Protein AF-A0A1H7VCP4-F1 (afdb_monomer)

Secondary structure (DSSP, 8-state):
-------GGG-TTSSS---------SS--HHHHHHHHHBGGGHHHH-TTEEEEEESS-SS-B--TT-EEEEEETTEEEEEEEEEEEEETTTTEEEEEEE-

Structure (mmCIF, N/CA/C/O backbone):
data_AF-A0A1H7VCP4-F1
#
_entry.id   AF-A0A1H7VCP4-F1
#
loop_
_atom_site.group_PDB
_atom_site.id
_atom_site.type_symbol
_atom_site.label_atom_id
_atom_site.label_alt_id
_atom_site.label_comp_id
_atom_site.label_asym_id
_atom_site.label_entity_id
_atom_site.label_seq_id
_atom_site.pdbx_PDB_ins_code
_atom_site.Cartn_x
_atom_site.Cartn_y
_atom_site.Cartn_z
_atom_site.occupancy
_atom_site.B_iso_or_equiv
_atom_site.auth_seq_id
_atom_site.auth_comp_id
_atom_site.auth_asym_id
_atom_site.auth_atom_id
_atom_site.pdbx_PDB_model_num
ATOM 1 N N . MET A 1 1 ? -16.878 -16.884 0.014 1.00 73.81 1 MET A N 1
ATOM 2 C CA . MET A 1 1 ? -15.583 -16.335 0.458 1.00 73.81 1 MET A CA 1
ATOM 3 C C . MET A 1 1 ? -15.196 -15.284 -0.565 1.00 73.81 1 MET A C 1
ATOM 5 O O . MET A 1 1 ? -15.392 -15.548 -1.746 1.00 73.81 1 MET A O 1
ATOM 9 N N . LEU A 1 2 ? -14.791 -14.091 -0.131 1.00 87.38 2 LEU A N 1
ATOM 10 C CA . LEU A 1 2 ? -14.297 -13.063 -1.051 1.00 87.38 2 LEU A CA 1
ATOM 11 C C . LEU A 1 2 ? -12.941 -13.508 -1.614 1.00 87.38 2 LEU A C 1
ATOM 13 O O . LEU A 1 2 ? -12.219 -14.250 -0.950 1.00 87.38 2 LEU A O 1
ATOM 17 N N . SER A 1 3 ? -12.619 -13.087 -2.832 1.00 93.56 3 SER A N 1
ATOM 18 C CA . SER A 1 3 ? -11.369 -13.431 -3.514 1.00 93.56 3 SER A CA 1
ATOM 19 C C . SER A 1 3 ? -10.693 -12.185 -4.071 1.00 93.56 3 SER A C 1
ATOM 21 O O . SER A 1 3 ? -11.362 -11.193 -4.360 1.00 93.56 3 SER A O 1
ATOM 23 N N . ILE A 1 4 ? -9.373 -12.261 -4.244 1.00 96.00 4 ILE A N 1
ATOM 24 C CA . ILE A 1 4 ? -8.591 -11.242 -4.951 1.00 96.00 4 ILE A CA 1
ATOM 25 C C . ILE A 1 4 ? -8.969 -11.253 -6.437 1.00 96.00 4 ILE A C 1
ATOM 27 O O . ILE A 1 4 ? -9.130 -12.321 -7.035 1.00 96.00 4 ILE A O 1
ATOM 31 N N . ASN A 1 5 ? -9.080 -10.062 -7.026 1.00 95.75 5 ASN A N 1
ATOM 32 C CA . ASN A 1 5 ? -9.281 -9.873 -8.457 1.00 95.75 5 ASN A CA 1
ATOM 33 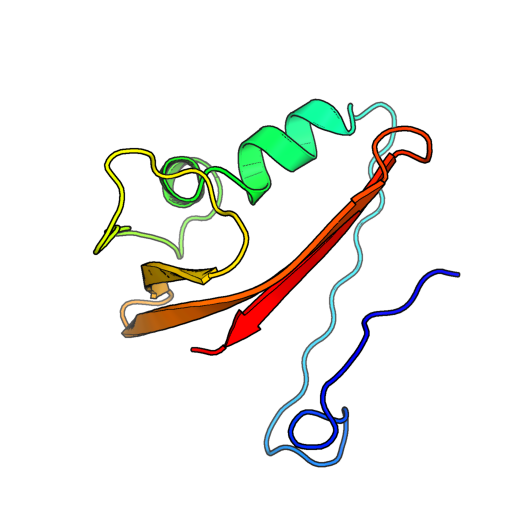C C . ASN A 1 5 ? -7.919 -9.764 -9.150 1.00 95.75 5 ASN A C 1
ATOM 35 O O . ASN A 1 5 ? -7.327 -8.692 -9.215 1.00 95.75 5 ASN A O 1
ATOM 39 N N . PHE A 1 6 ? -7.398 -10.876 -9.664 1.00 96.50 6 PHE A N 1
ATOM 40 C CA . PHE A 1 6 ? -6.115 -10.858 -10.366 1.00 96.50 6 PHE A CA 1
ATOM 41 C C . PHE A 1 6 ? -6.282 -10.352 -11.808 1.00 96.50 6 PHE A C 1
ATOM 43 O O . PHE A 1 6 ? -7.099 -10.907 -12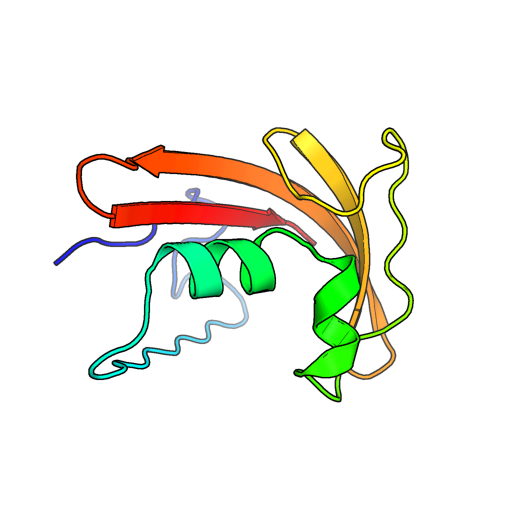.549 1.00 96.50 6 PHE A O 1
ATOM 50 N N . PRO A 1 7 ? -5.485 -9.363 -12.258 1.00 95.62 7 PRO A N 1
ATOM 51 C CA . PRO A 1 7 ? -5.327 -9.090 -13.682 1.00 95.62 7 PRO A CA 1
ATOM 52 C C . PRO A 1 7 ? -4.808 -10.334 -14.411 1.00 95.62 7 PRO A C 1
ATOM 54 O O . PRO A 1 7 ? -4.005 -11.082 -13.856 1.00 95.62 7 PRO A O 1
ATOM 57 N N . GLU A 1 8 ? -5.190 -10.528 -15.676 1.00 96.19 8 GLU A N 1
ATOM 58 C CA . GLU A 1 8 ? -4.853 -11.739 -16.449 1.00 96.19 8 GLU A CA 1
ATOM 59 C C . GLU A 1 8 ? -3.344 -12.064 -16.430 1.00 96.19 8 GLU A C 1
ATOM 61 O O . GLU A 1 8 ? -2.960 -13.209 -16.186 1.00 96.19 8 GLU A O 1
ATOM 66 N N . LYS A 1 9 ? -2.484 -11.041 -16.570 1.00 95.69 9 LYS A N 1
ATOM 67 C CA . LYS A 1 9 ? -1.011 -11.162 -16.519 1.00 95.69 9 LYS A CA 1
ATOM 68 C C . LYS A 1 9 ? -0.451 -11.661 -15.177 1.00 95.69 9 LYS A C 1
ATOM 70 O O . LYS A 1 9 ? 0.690 -12.105 -15.134 1.00 95.69 9 LYS A O 1
ATOM 75 N N . PHE A 1 10 ? -1.225 -11.566 -14.098 1.00 95.88 10 PHE A N 1
ATOM 76 C CA . PHE A 1 10 ? -0.842 -11.943 -12.734 1.00 95.88 10 PHE A CA 1
ATOM 77 C C . PHE A 1 10 ? -1.681 -13.106 -12.193 1.00 95.88 10 PHE A C 1
ATOM 79 O O . PHE A 1 10 ? -1.765 -13.309 -10.983 1.00 95.88 10 PHE A O 1
ATOM 86 N N . THR A 1 11 ? -2.308 -13.876 -13.085 1.00 96.12 11 THR A N 1
ATOM 87 C CA . THR A 1 11 ? -3.058 -15.077 -12.711 1.00 96.12 11 THR A CA 1
ATOM 88 C C . THR A 1 11 ? -2.160 -16.044 -11.920 1.00 96.12 11 THR A C 1
ATOM 90 O O . THR A 1 11 ? -1.117 -16.462 -12.439 1.00 96.12 11 THR A O 1
ATOM 93 N N . PRO A 1 12 ? -2.548 -16.451 -10.693 1.00 97.12 12 PRO A N 1
ATOM 94 C CA . PRO A 1 12 ? -1.787 -17.413 -9.903 1.00 97.12 12 PRO A CA 1
ATOM 95 C C . PRO A 1 12 ? -1.512 -18.713 -10.667 1.00 97.12 12 PRO A C 1
ATOM 97 O O . PRO A 1 12 ? -2.422 -19.327 -11.222 1.00 97.12 12 PRO A O 1
ATOM 100 N N . GLY A 1 13 ? -0.246 -19.136 -10.685 1.00 97.38 13 GLY A N 1
ATOM 101 C CA . GLY A 1 13 ? 0.215 -20.319 -11.420 1.00 97.38 13 GLY A CA 1
ATOM 102 C C . GLY A 1 13 ? 0.666 -20.056 -12.862 1.00 97.38 13 GLY A C 1
ATOM 103 O O . GLY A 1 13 ? 1.191 -20.975 -13.486 1.00 97.38 13 GLY A O 1
ATOM 104 N N . LEU A 1 14 ? 0.506 -18.830 -13.379 1.00 97.25 14 LEU A N 1
ATOM 105 C CA . LEU A 1 14 ? 1.035 -18.403 -14.686 1.00 97.25 14 LEU A CA 1
ATOM 106 C C . LEU A 1 14 ? 2.233 -17.438 -14.575 1.00 97.25 14 LEU A C 1
ATOM 108 O O . LEU A 1 14 ? 2.749 -16.982 -15.592 1.00 97.25 14 LEU A O 1
ATOM 112 N N . THR A 1 15 ? 2.674 -17.132 -13.353 1.00 97.50 15 THR A N 1
ATOM 113 C CA . THR A 1 15 ? 3.837 -16.289 -13.032 1.00 97.50 15 THR A CA 1
ATOM 114 C C . THR A 1 15 ? 4.980 -17.124 -12.450 1.00 97.50 15 THR A C 1
ATOM 116 O O . THR A 1 15 ? 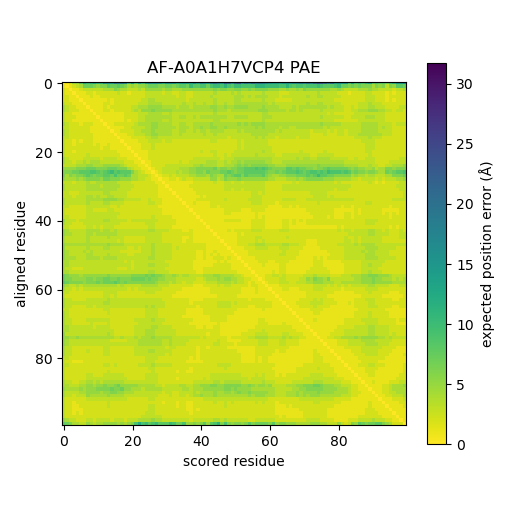4.779 -18.264 -12.034 1.00 97.50 15 THR A O 1
ATOM 119 N N . ASP A 1 16 ? 6.182 -16.547 -12.370 1.00 98.19 16 ASP A N 1
ATOM 120 C CA . ASP A 1 16 ? 7.372 -17.242 -11.850 1.00 98.19 16 ASP A CA 1
ATOM 121 C C . ASP A 1 16 ? 7.263 -17.625 -10.365 1.00 98.19 16 ASP A C 1
ATOM 123 O O . ASP A 1 16 ? 7.899 -18.575 -9.909 1.00 98.19 16 ASP A O 1
ATOM 127 N N . ASN A 1 17 ? 6.467 -16.879 -9.593 1.00 98.06 17 ASN A N 1
ATOM 128 C CA . ASN A 1 17 ? 6.221 -17.150 -8.183 1.00 98.06 17 ASN A CA 1
ATOM 129 C C . ASN A 1 17 ? 4.807 -16.714 -7.773 1.00 98.06 17 ASN A C 1
ATOM 131 O O . ASN A 1 17 ? 4.260 -15.750 -8.317 1.00 98.06 17 ASN A O 1
ATOM 135 N N . PHE A 1 18 ? 4.240 -17.406 -6.785 1.00 97.75 18 PHE A N 1
ATOM 136 C CA . PHE A 1 18 ? 2.974 -17.062 -6.141 1.00 97.75 18 PHE A CA 1
ATOM 137 C C . PHE A 1 18 ? 3.060 -17.365 -4.643 1.00 97.75 18 PHE A C 1
ATOM 139 O O . PHE A 1 18 ? 3.454 -18.461 -4.244 1.00 97.75 18 PHE A O 1
ATOM 146 N N . VAL A 1 19 ? 2.666 -16.397 -3.816 1.00 97.94 19 VAL A N 1
ATOM 147 C CA . VAL A 1 19 ? 2.617 -16.515 -2.355 1.00 97.94 19 VAL A CA 1
ATOM 148 C C . VAL A 1 19 ? 1.244 -16.071 -1.857 1.00 97.94 19 VAL A C 1
ATOM 150 O O . VAL A 1 19 ? 0.659 -15.131 -2.390 1.00 97.94 19 VAL A O 1
ATOM 153 N N . SER A 1 20 ? 0.714 -16.769 -0.852 1.00 97.31 20 SER A N 1
ATOM 154 C CA . SER A 1 20 ? -0.584 -16.474 -0.247 1.00 97.31 20 SER A CA 1
ATOM 155 C C . SER A 1 20 ? -0.507 -16.635 1.268 1.00 97.31 20 SER A C 1
ATOM 157 O O . SER A 1 20 ? 0.062 -17.606 1.771 1.00 97.31 20 SER A O 1
ATOM 159 N N . ASN A 1 21 ? -1.088 -15.677 1.986 1.00 97.19 21 ASN A N 1
ATOM 160 C CA . ASN A 1 21 ? -1.177 -15.652 3.439 1.00 97.19 21 ASN A CA 1
ATOM 161 C C . ASN A 1 21 ? -2.604 -15.250 3.838 1.00 97.19 21 ASN A C 1
ATOM 163 O O . ASN A 1 21 ? -3.191 -14.366 3.221 1.00 97.19 21 ASN A O 1
ATOM 167 N N . GLU A 1 22 ? -3.138 -15.868 4.890 1.00 96.31 22 GLU A N 1
ATOM 168 C CA . GLU A 1 22 ? -4.423 -15.516 5.498 1.00 96.31 22 GLU A CA 1
ATOM 169 C C . GLU A 1 22 ? -4.260 -15.538 7.019 1.00 96.31 22 GLU A C 1
ATOM 171 O O . GLU A 1 22 ? -3.647 -16.454 7.574 1.00 96.31 22 GLU A O 1
ATOM 176 N N . VAL A 1 23 ? -4.791 -14.520 7.696 1.00 94.69 23 VAL A N 1
ATOM 177 C CA . VAL A 1 23 ? -4.796 -14.438 9.158 1.00 94.69 23 VAL A CA 1
ATOM 178 C C . VAL A 1 23 ? -6.175 -13.991 9.615 1.00 94.69 23 VAL A C 1
ATOM 180 O O . VAL A 1 23 ? -6.750 -13.058 9.060 1.00 94.69 23 VAL A O 1
ATOM 183 N N . VAL A 1 24 ? -6.691 -14.648 10.652 1.00 93.25 24 VAL A N 1
ATOM 184 C CA . VAL A 1 24 ? -7.971 -14.307 11.274 1.00 93.25 24 VAL A CA 1
ATOM 185 C C . VAL A 1 24 ? -7.702 -13.811 12.686 1.00 93.25 24 VAL A C 1
ATOM 187 O O . VAL A 1 24 ? -7.162 -14.540 13.519 1.00 93.25 24 VAL A O 1
ATOM 190 N N . PHE A 1 25 ? -8.097 -12.572 12.958 1.00 91.81 25 PHE A N 1
ATOM 191 C CA . PHE A 1 25 ? -8.004 -11.972 14.283 1.00 91.81 25 PHE A CA 1
ATOM 192 C C . PHE A 1 25 ? -9.366 -11.987 14.967 1.00 91.81 25 PHE A C 1
ATOM 194 O O . PHE A 1 25 ? -10.3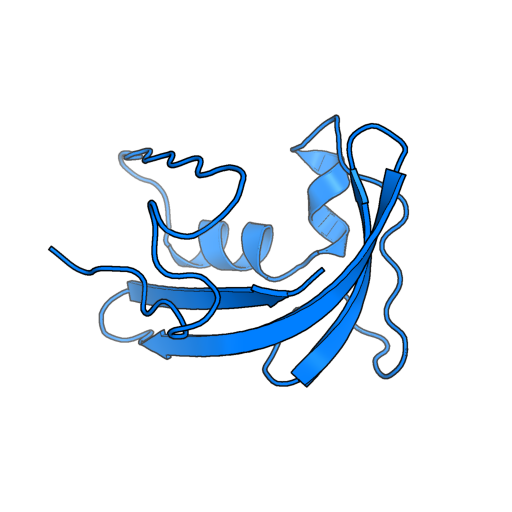97 -11.741 14.344 1.00 91.81 25 PHE A O 1
ATOM 201 N N . LYS A 1 26 ? -9.363 -12.260 16.271 1.00 93.69 26 LYS A N 1
ATOM 202 C CA . LYS A 1 26 ? -10.542 -12.100 17.118 1.00 93.69 26 LYS A CA 1
ATOM 203 C C . LYS A 1 26 ? -10.495 -10.723 17.779 1.00 93.69 26 LYS A C 1
ATOM 205 O O . LYS A 1 26 ? -9.425 -10.301 18.207 1.00 93.69 26 LYS A O 1
ATOM 210 N N . ASP A 1 27 ? -11.650 -10.072 17.896 1.00 91.19 27 ASP A N 1
ATOM 211 C CA . ASP A 1 27 ? -11.829 -8.823 18.651 1.00 91.19 27 ASP A CA 1
ATOM 212 C C . ASP A 1 27 ? -10.921 -7.668 18.169 1.00 91.19 27 ASP A C 1
ATOM 214 O O . ASP A 1 27 ? -10.520 -6.807 18.955 1.00 91.19 27 ASP A O 1
ATOM 218 N N . LEU A 1 28 ? -10.591 -7.645 16.872 1.00 89.94 28 LEU A N 1
ATOM 219 C CA . LEU A 1 28 ? -9.829 -6.572 16.240 1.00 89.94 28 LEU A CA 1
ATOM 220 C C . LEU A 1 28 ? -10.740 -5.716 15.362 1.00 89.94 28 LEU A C 1
ATOM 222 O O . LEU A 1 28 ? -11.559 -6.229 14.606 1.00 89.94 28 LEU A O 1
ATOM 226 N N . ASP A 1 29 ? -10.578 -4.406 15.492 1.00 92.44 29 ASP A N 1
ATO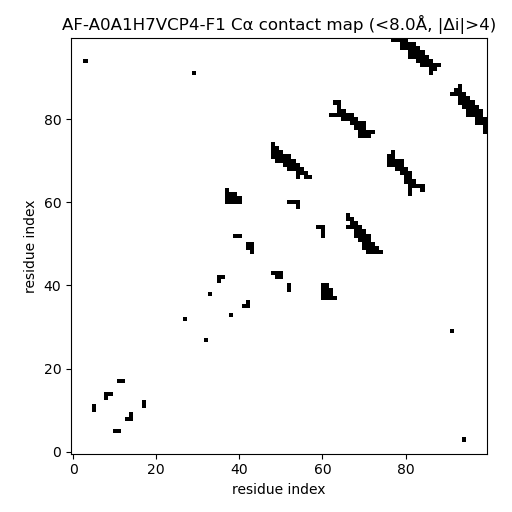M 227 C CA . ASP A 1 29 ? -11.355 -3.409 14.769 1.00 92.44 29 ASP A CA 1
ATOM 228 C C . ASP A 1 29 ? -10.863 -3.280 13.320 1.00 92.44 29 ASP A C 1
ATOM 230 O O . ASP A 1 29 ? -9.660 -3.125 13.080 1.00 92.44 29 ASP A O 1
ATOM 234 N N . PHE A 1 30 ? -11.794 -3.333 12.367 1.00 94.06 30 PHE A N 1
ATOM 235 C CA . PHE A 1 30 ? -11.505 -3.204 10.942 1.00 94.06 30 PHE A CA 1
ATOM 236 C C . PHE A 1 30 ? -10.851 -1.856 10.627 1.00 94.06 30 PHE A C 1
ATOM 238 O O . PHE A 1 30 ? -9.867 -1.817 9.889 1.00 94.06 30 PHE A O 1
ATOM 245 N N . ASP A 1 31 ? -11.293 -0.775 11.274 1.00 94.12 31 ASP A N 1
ATOM 246 C CA . ASP A 1 31 ? -10.742 0.563 11.044 1.00 94.12 31 ASP A CA 1
ATOM 247 C C . ASP A 1 31 ? -9.274 0.662 11.478 1.00 94.12 31 ASP A C 1
ATOM 249 O O . ASP A 1 31 ? -8.478 1.355 10.847 1.00 94.12 31 ASP A O 1
ATOM 253 N N . LYS A 1 32 ? -8.869 -0.090 12.510 1.00 93.31 32 LYS A N 1
ATOM 254 C CA . LYS A 1 32 ? -7.459 -0.167 12.927 1.00 93.31 32 LYS A CA 1
ATOM 255 C C . LYS A 1 32 ? -6.602 -0.934 11.928 1.00 93.31 32 LYS A C 1
ATOM 257 O O . LYS A 1 32 ? -5.438 -0.588 11.739 1.00 93.31 32 LYS A O 1
ATOM 262 N N . ILE A 1 33 ? -7.159 -1.972 11.301 1.00 94.31 33 ILE A N 1
ATOM 263 C CA . ILE A 1 33 ? -6.478 -2.684 10.215 1.00 94.31 33 ILE A CA 1
ATOM 264 C C . ILE A 1 33 ? -6.320 -1.769 9.005 1.00 94.31 33 ILE A C 1
ATOM 266 O O . ILE A 1 33 ? -5.224 -1.696 8.454 1.00 94.31 33 ILE A O 1
ATOM 270 N N . LEU A 1 34 ? -7.370 -1.037 8.626 1.00 95.94 34 LEU A N 1
ATOM 271 C CA . LEU A 1 34 ? -7.301 -0.059 7.542 1.00 95.94 34 LEU A CA 1
ATOM 272 C C . LEU A 1 34 ? -6.254 1.018 7.813 1.00 95.94 34 LEU A C 1
ATOM 274 O O . LEU A 1 34 ? -5.447 1.308 6.937 1.00 95.94 34 LEU A O 1
ATOM 278 N N . ASP A 1 35 ? -6.236 1.572 9.023 1.00 95.06 35 ASP A N 1
ATOM 279 C CA . ASP A 1 35 ? -5.295 2.616 9.424 1.00 95.06 35 ASP A CA 1
ATOM 280 C C . ASP A 1 35 ? -3.831 2.159 9.324 1.00 95.06 35 ASP A C 1
ATOM 282 O O . ASP A 1 35 ? -2.982 2.915 8.855 1.00 95.06 35 ASP A O 1
ATOM 286 N N . GLY A 1 36 ? -3.534 0.918 9.722 1.00 96.19 36 GLY A N 1
ATOM 287 C CA . GLY A 1 36 ? -2.198 0.337 9.578 1.00 96.19 36 GLY A CA 1
ATOM 288 C C . GLY A 1 36 ? -1.849 -0.028 8.133 1.00 96.19 36 GLY A C 1
ATOM 289 O O . GLY A 1 36 ? -0.725 0.204 7.699 1.00 96.19 36 GLY A O 1
ATOM 290 N N . LEU A 1 37 ? -2.804 -0.579 7.380 1.00 97.06 37 LEU A N 1
ATOM 291 C CA . LEU A 1 37 ? -2.575 -1.066 6.019 1.00 97.06 37 LEU A CA 1
ATOM 292 C C . LEU A 1 37 ? -2.463 0.074 4.999 1.00 97.06 37 LEU A C 1
ATOM 294 O O . LEU A 1 37 ? -1.570 0.045 4.154 1.00 97.06 37 LEU A O 1
ATOM 298 N N . LEU A 1 38 ? -3.358 1.061 5.066 1.00 98.12 38 LEU A N 1
ATOM 299 C CA . LEU A 1 38 ? -3.425 2.161 4.104 1.00 98.12 38 LEU A CA 1
ATOM 300 C C . LEU A 1 38 ? -2.369 3.230 4.360 1.00 98.12 38 LEU A C 1
ATOM 302 O O . LEU A 1 38 ? -1.900 3.838 3.404 1.00 98.12 38 LEU A O 1
ATOM 306 N N . ASP A 1 39 ? -1.989 3.487 5.610 1.00 98.31 39 ASP A N 1
ATOM 307 C CA . ASP A 1 39 ? -0.927 4.443 5.911 1.00 98.31 39 ASP A CA 1
ATOM 308 C C . ASP A 1 39 ? 0.441 3.765 5.799 1.00 98.31 39 ASP A C 1
ATOM 310 O O . ASP A 1 39 ? 0.972 3.210 6.764 1.00 98.31 39 ASP A O 1
ATOM 314 N N . ALA A 1 40 ? 1.035 3.845 4.607 1.00 98.06 40 ALA A N 1
ATOM 315 C CA . ALA A 1 40 ? 2.330 3.235 4.331 1.00 98.06 40 ALA A CA 1
ATOM 316 C C . ALA A 1 40 ? 3.434 3.740 5.275 1.00 98.06 40 ALA A C 1
ATOM 318 O O . ALA A 1 40 ? 4.360 3.000 5.598 1.00 98.06 40 ALA A O 1
ATOM 319 N N . GLY A 1 41 ? 3.305 4.963 5.799 1.00 97.88 41 GLY A N 1
ATOM 320 C CA . GLY A 1 41 ? 4.243 5.533 6.766 1.00 97.88 41 GLY A CA 1
ATOM 321 C C . GLY A 1 41 ? 4.297 4.765 8.090 1.00 97.88 41 GLY A C 1
ATOM 322 O O . GLY A 1 41 ? 5.265 4.902 8.833 1.00 97.88 41 GLY A O 1
ATOM 323 N N . LYS A 1 42 ? 3.298 3.926 8.388 1.00 98.25 42 LYS A N 1
ATOM 324 C CA . LYS A 1 42 ? 3.266 3.094 9.598 1.00 98.25 42 LYS A CA 1
ATOM 325 C C . LYS A 1 42 ? 3.929 1.739 9.421 1.00 98.25 42 LYS A C 1
ATOM 327 O O . LYS A 1 42 ? 4.203 1.093 10.428 1.00 98.25 42 LYS A O 1
ATOM 332 N N . TRP A 1 43 ? 4.200 1.289 8.199 1.00 98.31 43 TRP A N 1
ATOM 333 C CA . TRP A 1 43 ? 4.657 -0.082 7.955 1.00 98.31 43 TRP A CA 1
ATOM 334 C C . TRP A 1 43 ? 5.957 -0.412 8.693 1.00 98.31 43 TRP A C 1
ATOM 336 O O . TRP A 1 43 ? 6.058 -1.477 9.294 1.00 98.31 43 TRP A O 1
ATOM 346 N N . GLU A 1 44 ? 6.909 0.523 8.752 1.00 97.31 44 GLU A N 1
ATOM 347 C CA . GLU A 1 44 ? 8.173 0.334 9.485 1.00 97.31 44 GLU A CA 1
ATOM 348 C C . GLU A 1 44 ? 7.987 0.154 11.004 1.00 97.31 44 GLU A C 1
ATOM 350 O O . GLU A 1 44 ? 8.860 -0.381 11.682 1.00 97.31 44 GLU A O 1
ATOM 355 N N . THR A 1 45 ? 6.838 0.562 11.555 1.00 97.38 45 THR A N 1
ATOM 356 C CA . THR A 1 45 ? 6.557 0.463 12.998 1.00 97.38 45 THR A CA 1
ATOM 357 C C . THR A 1 45 ? 6.153 -0.940 13.442 1.00 97.38 45 THR A C 1
ATOM 359 O O . THR A 1 45 ? 6.254 -1.252 14.629 1.00 97.38 45 THR A O 1
ATOM 362 N N . TYR A 1 46 ? 5.692 -1.786 12.514 1.00 95.88 46 TYR A N 1
ATOM 363 C CA . TYR A 1 46 ? 5.178 -3.124 12.828 1.00 95.88 46 TYR A CA 1
ATOM 364 C C . TYR A 1 46 ? 5.680 -4.231 11.891 1.00 95.88 46 TYR A C 1
ATOM 366 O O . TYR A 1 46 ? 5.507 -5.410 12.199 1.00 95.88 46 TYR A O 1
ATOM 374 N N . TYR A 1 47 ? 6.298 -3.885 10.761 1.00 97.50 47 TYR A N 1
ATOM 375 C CA . TYR A 1 47 ? 6.892 -4.826 9.822 1.00 97.50 47 TYR A CA 1
ATOM 376 C C . TYR A 1 47 ? 8.376 -4.501 9.634 1.00 97.50 47 TYR A C 1
ATOM 378 O O . TYR A 1 47 ? 8.755 -3.629 8.857 1.00 97.50 47 TYR A O 1
ATOM 386 N N . GLU A 1 48 ? 9.221 -5.249 10.348 1.00 97.62 48 GLU A N 1
ATOM 387 C CA . GLU A 1 48 ? 10.672 -5.013 10.456 1.00 97.62 48 GLU A CA 1
ATOM 388 C C . GLU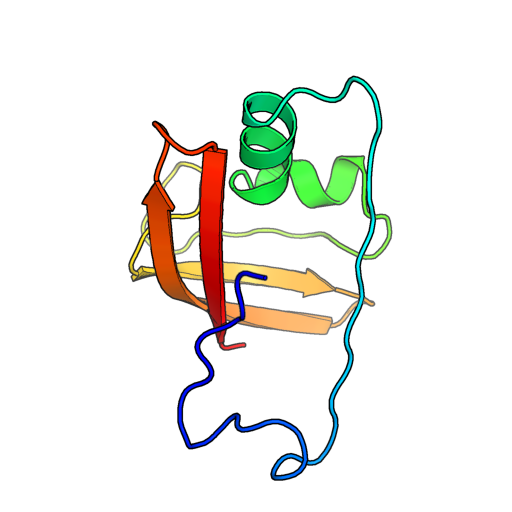 A 1 48 ? 11.410 -5.003 9.109 1.00 97.62 48 GLU A C 1
ATOM 390 O O . GLU A 1 48 ? 12.472 -4.398 8.983 1.00 97.62 48 GLU A O 1
ATOM 395 N N . ASN A 1 49 ? 10.853 -5.660 8.088 1.00 97.88 49 ASN A N 1
ATOM 396 C CA . ASN A 1 49 ? 11.436 -5.708 6.752 1.00 97.88 49 ASN A CA 1
ATOM 397 C C . ASN A 1 49 ? 10.906 -4.598 5.834 1.00 97.88 49 ASN A C 1
ATOM 399 O O . ASN A 1 49 ? 11.018 -4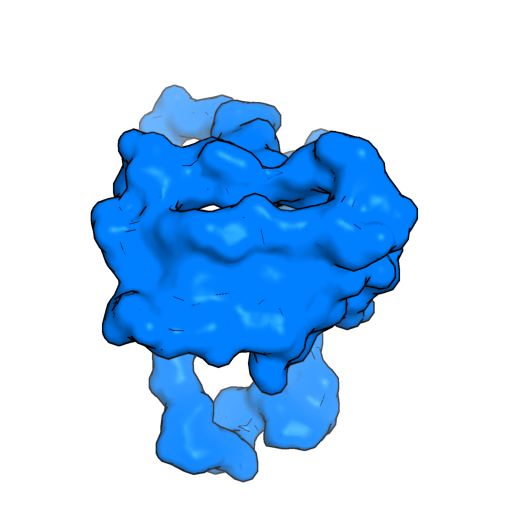.768 4.624 1.00 97.88 49 ASN A O 1
ATOM 403 N N . SER A 1 50 ? 10.310 -3.517 6.344 1.00 98.25 50 SER A N 1
ATOM 404 C CA . SER A 1 50 ? 9.863 -2.359 5.554 1.00 98.25 50 SER A CA 1
ATOM 405 C C . SER A 1 50 ? 10.514 -1.067 6.031 1.00 98.25 50 SER A C 1
ATOM 407 O O . SER A 1 50 ? 10.628 -0.842 7.232 1.00 98.25 50 SER A O 1
ATOM 409 N N . SER A 1 51 ? 10.904 -0.198 5.098 1.00 98.12 51 SER A N 1
ATOM 410 C CA . SER A 1 51 ? 11.474 1.119 5.411 1.00 98.12 51 SER A CA 1
ATOM 411 C C . SER A 1 51 ? 11.379 2.104 4.238 1.00 98.12 51 SER A C 1
ATOM 413 O O . SER A 1 51 ? 10.946 1.747 3.141 1.00 98.12 51 SER A O 1
ATOM 415 N N . ASP A 1 52 ? 11.820 3.348 4.459 1.00 97.62 52 ASP A N 1
ATOM 416 C CA . ASP A 1 52 ? 12.082 4.366 3.427 1.00 97.62 52 ASP A CA 1
ATOM 417 C C . ASP A 1 52 ? 10.896 4.659 2.484 1.00 97.62 52 ASP A C 1
ATOM 419 O O . ASP A 1 52 ? 11.072 4.850 1.275 1.00 97.62 52 ASP A O 1
ATOM 423 N N . VAL A 1 53 ? 9.679 4.711 3.033 1.00 98.12 53 VAL A N 1
ATOM 424 C CA . VAL A 1 53 ? 8.472 5.065 2.274 1.00 98.12 53 VAL A CA 1
ATOM 425 C C . VAL A 1 53 ? 8.582 6.490 1.737 1.00 98.12 53 VAL A C 1
ATOM 427 O O . VAL A 1 53 ? 8.895 7.434 2.464 1.00 98.12 53 VAL A O 1
ATOM 430 N N . HIS A 1 54 ? 8.292 6.659 0.451 1.00 98.25 54 HIS A N 1
ATOM 431 C CA . HIS A 1 54 ? 8.268 7.958 -0.204 1.00 98.25 54 HIS A CA 1
ATOM 432 C C . HIS A 1 54 ? 7.104 8.055 -1.189 1.00 98.25 54 HIS A C 1
ATOM 434 O O . HIS A 1 54 ? 6.870 7.161 -2.002 1.00 98.25 54 HIS A O 1
ATOM 440 N N . MET A 1 55 ? 6.399 9.180 -1.122 1.00 98.50 55 MET A N 1
ATOM 441 C CA . MET A 1 55 ? 5.254 9.502 -1.962 1.00 98.50 55 MET A CA 1
ATOM 442 C C . MET A 1 55 ? 5.667 10.515 -3.028 1.00 98.50 55 MET A C 1
ATOM 444 O O . MET A 1 55 ? 6.251 11.545 -2.699 1.00 98.50 55 MET A O 1
ATOM 448 N N . TYR A 1 56 ? 5.358 10.245 -4.300 1.00 98.25 56 TYR A N 1
ATOM 449 C CA . TYR A 1 56 ? 5.798 11.118 -5.398 1.00 98.25 56 TYR A CA 1
ATOM 450 C C . TYR A 1 56 ? 4.892 12.335 -5.592 1.00 98.25 56 TYR A C 1
ATOM 452 O O . TYR A 1 56 ? 5.370 13.441 -5.820 1.00 98.25 56 TYR A O 1
ATOM 460 N N . ASN A 1 57 ? 3.576 12.119 -5.525 1.00 96.56 57 ASN A N 1
ATOM 461 C CA . ASN A 1 57 ? 2.569 13.097 -5.952 1.00 96.56 57 ASN A CA 1
ATOM 462 C C . ASN A 1 57 ? 1.569 13.442 -4.833 1.00 96.56 57 ASN A C 1
ATOM 464 O O . ASN A 1 57 ? 0.455 13.886 -5.113 1.00 96.56 57 ASN A O 1
ATOM 468 N N . GLN A 1 58 ? 1.924 13.178 -3.573 1.00 97.31 58 GLN A N 1
ATOM 469 C CA . GLN A 1 58 ? 1.078 13.458 -2.412 1.00 97.31 58 GLN A CA 1
ATOM 470 C C . GLN A 1 58 ? 1.914 13.657 -1.142 1.00 97.31 58 GLN A C 1
ATOM 472 O O . GLN A 1 58 ? 2.949 13.019 -0.984 1.00 97.31 58 GLN A O 1
ATOM 477 N N . ASP A 1 59 ? 1.426 14.501 -0.228 1.00 95.88 59 ASP A N 1
ATOM 478 C CA . ASP A 1 59 ? 2.098 14.779 1.053 1.00 95.88 59 ASP A CA 1
ATOM 479 C C . ASP A 1 59 ? 1.769 13.738 2.135 1.00 95.88 59 ASP A C 1
ATOM 481 O O . ASP A 1 59 ? 2.561 13.481 3.037 1.00 95.88 59 ASP A O 1
ATOM 485 N N . SER A 1 60 ? 0.575 13.143 2.061 1.00 97.56 60 SER A N 1
ATOM 486 C CA . SER A 1 60 ? 0.140 12.087 2.976 1.00 97.56 60 SER A CA 1
ATOM 487 C C . SER A 1 60 ? 0.716 10.738 2.557 1.00 97.56 60 SER A C 1
ATOM 489 O O . SER A 1 60 ? 0.811 10.451 1.368 1.00 97.56 60 SER A O 1
ATOM 491 N N . THR A 1 61 ? 1.009 9.873 3.522 1.00 97.94 61 THR A N 1
ATOM 492 C CA . THR A 1 61 ? 1.416 8.477 3.310 1.00 97.94 61 THR A CA 1
ATOM 493 C C . THR A 1 61 ? 0.243 7.501 3.172 1.00 97.94 61 THR A C 1
ATOM 495 O O . THR A 1 61 ? 0.458 6.297 3.055 1.00 97.94 61 THR A O 1
ATOM 498 N N . VAL A 1 62 ? -0.996 8.000 3.142 1.00 98.31 62 VAL A N 1
ATOM 499 C CA . VAL A 1 62 ? -2.194 7.171 2.968 1.00 98.31 62 VAL A CA 1
ATOM 500 C C . VAL A 1 62 ? -2.383 6.799 1.497 1.00 98.31 62 VAL A C 1
ATOM 502 O O . VAL A 1 62 ? -2.515 7.668 0.629 1.00 98.31 62 VAL A O 1
ATOM 505 N N . LEU A 1 63 ? -2.413 5.499 1.221 1.00 98.50 63 LEU A N 1
ATOM 506 C CA . LEU A 1 63 ? -2.667 4.927 -0.093 1.00 98.50 63 LEU A CA 1
ATOM 507 C C . LEU A 1 63 ? -4.121 5.153 -0.520 1.00 98.50 63 LEU A C 1
ATOM 509 O O . LEU A 1 63 ? -5.059 4.995 0.261 1.00 98.50 63 LEU A O 1
ATOM 513 N N . LYS A 1 64 ? -4.296 5.495 -1.792 1.00 97.31 64 LYS A N 1
ATOM 514 C CA . LYS A 1 64 ? -5.580 5.632 -2.485 1.00 97.31 64 LYS A CA 1
ATOM 515 C C . LYS A 1 64 ? -5.402 5.207 -3.941 1.00 97.31 64 LYS A C 1
ATOM 517 O O . LYS A 1 64 ? -4.295 4.871 -4.364 1.00 97.31 64 LYS A O 1
ATOM 522 N N . ASN A 1 65 ? -6.485 5.245 -4.714 1.00 97.56 65 ASN A N 1
ATOM 523 C CA . ASN A 1 65 ? -6.417 4.970 -6.146 1.00 97.56 65 ASN A CA 1
ATOM 524 C C . ASN A 1 65 ? -5.328 5.820 -6.824 1.00 97.56 65 ASN A C 1
ATOM 526 O O . ASN A 1 65 ? -5.209 7.016 -6.539 1.00 97.56 65 ASN A O 1
ATOM 530 N N . ASP A 1 66 ? -4.540 5.193 -7.697 1.00 97.62 66 ASP A N 1
ATOM 531 C CA . ASP A 1 66 ? -3.432 5.803 -8.442 1.00 97.62 66 ASP A CA 1
ATOM 532 C C . ASP A 1 66 ? -2.289 6.391 -7.593 1.00 97.62 66 ASP A C 1
ATOM 534 O O . ASP A 1 66 ? -1.426 7.097 -8.127 1.00 97.62 66 ASP A O 1
ATOM 538 N N . THR A 1 67 ? -2.222 6.116 -6.282 1.00 98.62 67 THR A N 1
ATOM 539 C CA . THR A 1 67 ? -1.069 6.534 -5.473 1.00 98.62 67 THR A CA 1
ATOM 540 C C . THR A 1 67 ? 0.206 5.922 -6.048 1.00 98.62 67 THR A C 1
ATOM 542 O O . THR A 1 67 ? 0.380 4.704 -6.048 1.00 98.62 67 THR A O 1
ATOM 545 N N . ARG A 1 68 ? 1.112 6.789 -6.516 1.00 98.69 68 ARG A N 1
ATOM 546 C CA . ARG A 1 68 ? 2.474 6.441 -6.929 1.00 98.69 68 ARG A CA 1
ATOM 547 C C . ARG A 1 68 ? 3.418 6.656 -5.752 1.00 98.69 68 ARG A C 1
ATOM 549 O O . ARG A 1 68 ? 3.535 7.778 -5.249 1.00 98.69 68 ARG A O 1
ATOM 556 N N . PHE A 1 69 ? 4.103 5.596 -5.344 1.00 98.62 69 PHE A N 1
ATOM 557 C CA . PHE A 1 69 ? 4.970 5.589 -4.169 1.00 98.62 69 PHE A CA 1
ATOM 558 C C . PHE A 1 69 ? 6.133 4.614 -4.335 1.00 98.62 69 PHE A C 1
ATOM 560 O O . PHE A 1 69 ? 6.153 3.792 -5.247 1.00 98.62 69 PHE A O 1
ATOM 567 N N . ARG A 1 70 ? 7.118 4.710 -3.455 1.00 98.50 70 ARG A N 1
ATOM 568 C CA . ARG A 1 70 ? 8.172 3.708 -3.307 1.00 98.50 70 ARG A CA 1
ATOM 569 C C . ARG A 1 70 ? 8.324 3.355 -1.840 1.00 98.50 70 ARG A C 1
ATOM 571 O O . ARG A 1 70 ? 8.038 4.179 -0.971 1.00 98.50 70 ARG A O 1
ATOM 578 N N . PHE A 1 71 ? 8.800 2.155 -1.577 1.00 98.38 71 PHE A N 1
ATOM 579 C CA . PHE A 1 71 ? 9.194 1.705 -0.248 1.00 98.38 71 PHE A CA 1
ATOM 580 C C . PHE A 1 71 ? 10.307 0.676 -0.399 1.00 98.38 71 PHE A C 1
ATOM 582 O O . PHE A 1 71 ? 10.481 0.099 -1.473 1.00 98.38 71 PHE A O 1
ATOM 589 N N . LYS A 1 72 ? 11.071 0.436 0.660 1.00 98.44 72 LYS A N 1
ATOM 590 C CA . LYS A 1 72 ? 12.027 -0.664 0.690 1.00 98.44 72 LYS A CA 1
ATOM 591 C C . LYS A 1 72 ? 11.436 -1.848 1.410 1.00 98.44 72 LYS A C 1
ATOM 593 O O . LYS A 1 72 ? 10.831 -1.687 2.468 1.00 98.44 72 LYS A O 1
ATOM 598 N N . THR A 1 73 ? 11.686 -3.042 0.886 1.00 97.75 73 THR A N 1
ATOM 599 C CA . THR A 1 73 ? 11.483 -4.265 1.653 1.00 97.75 73 THR A CA 1
ATOM 600 C C . THR A 1 73 ? 12.609 -5.261 1.451 1.00 97.75 73 THR A C 1
ATOM 602 O O . THR A 1 73 ? 13.160 -5.377 0.359 1.00 97.75 73 THR A O 1
ATOM 605 N N . PHE A 1 74 ? 13.024 -5.923 2.534 1.00 97.12 74 PHE A N 1
ATOM 606 C CA . PHE A 1 74 ? 14.215 -6.787 2.548 1.00 97.12 74 PHE A CA 1
ATOM 607 C C . PHE A 1 74 ? 15.481 -6.103 1.985 1.00 97.12 74 PHE A C 1
ATOM 609 O O . PHE A 1 74 ? 16.358 -6.755 1.424 1.00 97.12 74 PHE A O 1
ATOM 616 N N . GLY A 1 75 ? 15.574 -4.776 2.123 1.00 96.25 75 GLY A N 1
ATOM 617 C CA . GLY A 1 75 ? 16.686 -3.970 1.613 1.00 96.25 75 GLY A CA 1
ATOM 618 C C . GLY A 1 75 ? 16.616 -3.601 0.124 1.00 96.25 75 GLY A C 1
ATOM 619 O O . GLY A 1 75 ? 17.508 -2.894 -0.341 1.00 96.25 75 GLY A O 1
ATOM 620 N N . PHE A 1 76 ? 15.581 -4.019 -0.610 1.00 97.94 76 PHE A N 1
ATOM 621 C CA . PHE A 1 76 ? 15.377 -3.675 -2.021 1.00 97.94 76 PHE A CA 1
ATOM 622 C C . PHE A 1 76 ? 14.342 -2.561 -2.173 1.00 97.94 76 PHE A C 1
ATOM 624 O O . PHE A 1 76 ? 13.300 -2.606 -1.523 1.00 97.94 76 PHE A O 1
ATOM 631 N N . ASP A 1 77 ? 14.614 -1.582 -3.039 1.00 97.81 77 ASP A N 1
ATOM 632 C CA . ASP A 1 77 ? 13.628 -0.573 -3.434 1.00 97.81 77 ASP A CA 1
ATOM 633 C C . ASP A 1 77 ? 12.539 -1.209 -4.316 1.00 97.81 77 ASP A C 1
ATOM 635 O O . ASP A 1 77 ? 12.841 -1.888 -5.299 1.00 97.81 77 ASP A O 1
ATOM 639 N N . VAL A 1 78 ? 11.277 -0.955 -3.969 1.00 98.31 78 VAL A N 1
ATOM 640 C CA . VAL A 1 78 ? 10.088 -1.342 -4.735 1.00 98.31 78 VAL A CA 1
ATOM 641 C C . VAL A 1 78 ? 9.397 -0.077 -5.227 1.00 98.31 78 VAL A C 1
ATOM 643 O O . VAL A 1 78 ? 9.015 0.788 -4.435 1.00 98.31 78 VAL A O 1
ATOM 646 N N . GLU A 1 79 ? 9.236 0.030 -6.543 1.00 98.50 79 GLU A N 1
ATOM 647 C CA . GLU A 1 79 ? 8.599 1.161 -7.214 1.00 98.50 79 GLU A CA 1
ATOM 648 C C . GLU A 1 79 ? 7.139 0.833 -7.506 1.00 98.50 79 GLU A C 1
ATOM 650 O O . GLU A 1 79 ? 6.837 0.138 -8.470 1.00 98.50 79 GLU A O 1
ATOM 655 N N . ALA A 1 80 ? 6.226 1.345 -6.684 1.00 98.44 80 ALA A N 1
ATOM 656 C CA . ALA A 1 80 ? 4.849 0.880 -6.665 1.00 98.44 80 ALA A CA 1
ATOM 657 C C . ALA A 1 80 ? 3.815 1.908 -7.137 1.00 98.44 80 ALA A C 1
ATOM 659 O O . ALA A 1 80 ? 3.982 3.126 -6.980 1.00 98.44 80 ALA A O 1
ATOM 660 N N . GLN A 1 81 ? 2.709 1.403 -7.685 1.00 98.56 81 GLN A N 1
ATOM 661 C CA . GLN A 1 81 ? 1.501 2.177 -7.965 1.00 98.56 81 GLN A CA 1
ATOM 662 C C . GLN A 1 81 ? 0.248 1.349 -7.672 1.00 98.56 81 GLN A C 1
ATOM 664 O O . GLN A 1 81 ? 0.144 0.199 -8.098 1.00 98.56 81 GLN A O 1
ATOM 669 N N . VAL A 1 82 ? -0.701 1.948 -6.947 1.00 98.56 82 VAL A N 1
ATOM 670 C CA . VAL A 1 82 ? -1.998 1.330 -6.629 1.00 98.56 82 VAL A CA 1
ATOM 671 C C . VAL A 1 82 ? -2.827 1.150 -7.907 1.00 98.56 82 VAL A C 1
ATOM 673 O O . VAL A 1 82 ? -3.075 2.126 -8.613 1.00 98.56 82 VAL A O 1
ATOM 676 N N . GLU A 1 83 ? -3.259 -0.086 -8.177 1.00 97.69 83 GLU A N 1
ATOM 677 C CA . GLU A 1 83 ? -4.120 -0.470 -9.315 1.00 97.69 83 GLU A CA 1
ATOM 678 C C . GLU A 1 83 ? -5.560 -0.808 -8.885 1.00 97.69 83 GLU A C 1
ATOM 680 O O . GLU A 1 83 ? -6.481 -0.679 -9.688 1.00 97.69 83 GLU A O 1
ATOM 685 N N . GLU A 1 84 ? -5.773 -1.231 -7.635 1.00 97.81 84 GLU A N 1
ATOM 686 C CA . GLU A 1 84 ? -7.105 -1.483 -7.071 1.00 97.81 84 GLU A CA 1
ATOM 687 C C . GLU A 1 84 ? -7.189 -0.816 -5.698 1.00 97.81 84 GLU A C 1
ATOM 689 O O . GLU A 1 84 ? -6.347 -1.059 -4.835 1.00 97.81 84 GLU A O 1
ATOM 694 N N . TYR A 1 85 ? -8.206 0.019 -5.499 1.00 97.88 85 TYR A N 1
ATOM 695 C CA . TYR A 1 85 ? -8.634 0.512 -4.193 1.00 97.88 85 TYR A CA 1
ATOM 696 C C . TYR A 1 85 ? -10.161 0.485 -4.172 1.00 97.88 85 TYR A C 1
ATOM 698 O O . TYR A 1 85 ? -10.812 1.303 -4.824 1.00 97.88 85 TYR A O 1
ATOM 706 N N . ASP A 1 86 ? -10.734 -0.458 -3.435 1.00 97.06 86 ASP A N 1
ATOM 707 C CA . ASP A 1 86 ? -12.179 -0.635 -3.327 1.00 97.06 86 ASP A CA 1
ATOM 708 C C . ASP A 1 86 ? -12.556 -0.913 -1.870 1.00 97.06 86 ASP A C 1
ATOM 710 O O . ASP A 1 86 ? -12.375 -2.023 -1.361 1.00 97.06 86 ASP A O 1
ATOM 714 N N . LEU A 1 87 ? -13.006 0.142 -1.187 1.00 96.69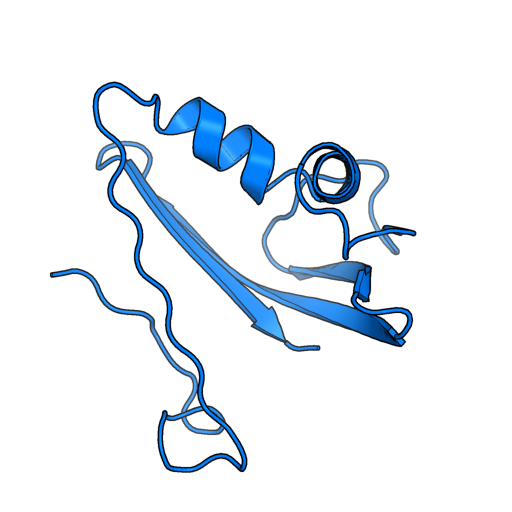 87 LEU A N 1
ATOM 715 C CA . LEU A 1 87 ? -13.425 0.110 0.209 1.00 96.69 87 LEU A CA 1
ATOM 716 C C . LEU A 1 87 ? -14.953 0.083 0.292 1.00 96.69 87 LEU A C 1
ATOM 718 O O . LEU A 1 87 ? -15.620 1.090 0.055 1.00 96.69 87 LEU A O 1
ATOM 722 N N . ASP A 1 88 ? -15.483 -1.050 0.728 1.00 95.50 88 ASP A N 1
ATOM 723 C CA . ASP A 1 88 ? -16.866 -1.227 1.144 1.00 95.50 88 ASP A CA 1
ATOM 724 C C . ASP A 1 88 ? -16.930 -1.152 2.676 1.00 95.50 88 ASP A C 1
ATOM 726 O O . ASP A 1 88 ? -16.805 -2.148 3.395 1.00 95.50 88 ASP A O 1
ATOM 730 N N . ALA A 1 89 ? -17.066 0.075 3.180 1.00 91.44 89 ALA A N 1
ATOM 731 C CA . ALA A 1 89 ? -17.096 0.353 4.613 1.00 91.44 89 ALA A CA 1
ATOM 732 C C . ALA A 1 89 ? -18.348 -0.211 5.308 1.00 91.44 89 ALA A C 1
ATOM 734 O O . ALA A 1 89 ? -18.290 -0.521 6.495 1.00 91.44 89 ALA A O 1
ATOM 735 N N . GLU A 1 90 ? -19.465 -0.372 4.588 1.00 92.25 90 GLU A N 1
ATOM 736 C CA . GLU A 1 90 ? -20.697 -0.937 5.155 1.00 92.25 90 GLU A CA 1
ATOM 737 C C . GLU A 1 90 ? -20.517 -2.416 5.501 1.00 92.25 90 GLU A C 1
ATOM 739 O O . GLU A 1 90 ? -20.989 -2.874 6.544 1.00 92.25 90 GLU A O 1
ATOM 744 N N . ASN A 1 91 ? -19.796 -3.151 4.650 1.00 92.75 91 ASN A N 1
ATOM 745 C CA . ASN A 1 91 ? -19.533 -4.575 4.845 1.00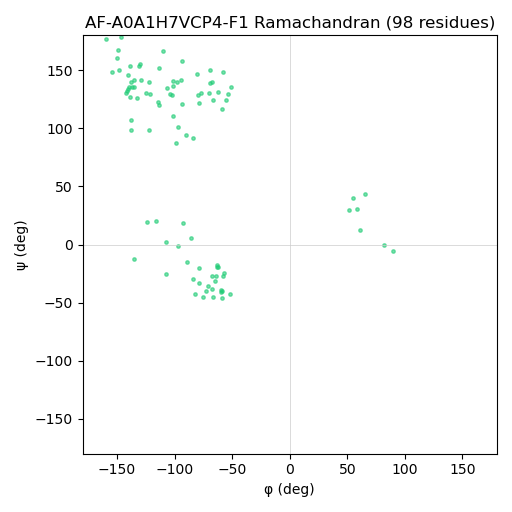 92.75 91 ASN A CA 1
ATOM 746 C C . ASN A 1 91 ? -18.169 -4.871 5.490 1.00 92.75 91 ASN A C 1
ATOM 748 O O . ASN A 1 91 ? -17.860 -6.038 5.734 1.00 92.75 91 ASN A O 1
ATOM 752 N N . GLY A 1 92 ? -17.361 -3.845 5.782 1.00 93.06 92 GLY A N 1
ATOM 753 C CA . GLY A 1 92 ? -16.037 -4.004 6.386 1.00 93.06 92 GLY A CA 1
ATOM 754 C C . GLY A 1 92 ? -15.058 -4.732 5.463 1.00 93.06 92 GLY A C 1
ATOM 755 O O . GLY A 1 92 ? -14.360 -5.653 5.890 1.00 93.06 92 GLY A O 1
ATOM 756 N N . VAL A 1 93 ? -15.050 -4.372 4.178 1.00 95.56 93 VAL A N 1
ATOM 757 C CA . VAL A 1 93 ? -14.231 -5.022 3.149 1.00 95.56 93 VAL A CA 1
ATOM 758 C C . VAL A 1 93 ? -13.378 -3.983 2.436 1.00 95.56 93 VAL A C 1
ATOM 760 O O . VAL A 1 93 ? -13.886 -2.984 1.946 1.00 95.56 93 VAL A O 1
ATOM 763 N N . LEU A 1 94 ? -12.080 -4.253 2.323 1.00 96.38 94 LEU A N 1
ATOM 764 C CA . LEU A 1 94 ? -11.168 -3.524 1.445 1.00 96.38 94 LEU A CA 1
ATOM 765 C C . LEU A 1 94 ? -10.541 -4.513 0.462 1.00 96.38 94 LEU A C 1
ATOM 767 O O . LEU A 1 94 ? -9.976 -5.525 0.881 1.00 96.38 94 LEU A O 1
ATOM 771 N N . ARG A 1 95 ? -10.588 -4.195 -0.833 1.00 96.94 95 ARG A N 1
ATOM 772 C CA . ARG A 1 95 ? -9.642 -4.723 -1.821 1.00 96.94 95 ARG A CA 1
ATOM 773 C C . ARG A 1 95 ? -8.615 -3.647 -2.139 1.00 96.94 95 ARG A C 1
ATOM 775 O O . ARG A 1 95 ? -8.968 -2.508 -2.437 1.00 96.94 95 ARG A O 1
ATOM 782 N N . LEU A 1 96 ? -7.349 -4.024 -2.039 1.00 97.62 96 LEU A N 1
ATOM 783 C CA . LEU A 1 96 ? -6.212 -3.158 -2.299 1.00 97.62 96 LEU A CA 1
ATOM 784 C C . LEU A 1 96 ? -5.172 -3.958 -3.075 1.00 97.62 96 LEU A C 1
ATOM 786 O O . LEU A 1 96 ? -4.761 -5.029 -2.625 1.00 97.62 96 LEU A O 1
ATOM 790 N N . ALA A 1 97 ? -4.732 -3.426 -4.207 1.00 97.81 97 ALA A N 1
ATOM 791 C CA . ALA A 1 97 ? -3.654 -4.004 -4.993 1.00 97.81 97 ALA A CA 1
ATOM 792 C C . ALA A 1 97 ? -2.757 -2.904 -5.559 1.00 97.81 97 ALA A C 1
ATOM 794 O O . ALA A 1 97 ? -3.221 -1.826 -5.933 1.00 97.81 97 ALA A O 1
ATOM 795 N N . TRP A 1 98 ? -1.467 -3.197 -5.658 1.00 97.69 98 TRP A N 1
ATOM 796 C CA . TRP A 1 98 ? -0.492 -2.381 -6.368 1.00 97.69 98 TRP A CA 1
ATOM 797 C C . TRP A 1 98 ? 0.462 -3.287 -7.140 1.00 97.69 98 TRP A C 1
ATOM 799 O O . TRP A 1 98 ? 0.696 -4.433 -6.751 1.00 97.69 98 TRP A O 1
ATOM 809 N N . HIS A 1 99 ? 1.027 -2.766 -8.223 1.00 95.38 99 HIS A N 1
ATOM 810 C CA . HIS A 1 99 ? 2.171 -3.394 -8.878 1.00 95.38 99 HIS A CA 1
ATOM 811 C C . HIS A 1 99 ? 3.473 -2.784 -8.344 1.00 95.38 99 HIS A C 1
ATOM 813 O O . HIS A 1 99 ? 3.445 -1.671 -7.819 1.00 95.38 99 HIS A O 1
ATOM 819 N N . GLY A 1 100 ? 4.585 -3.512 -8.474 1.00 89.88 100 GLY A N 1
ATOM 820 C CA . GLY A 1 100 ? 5.945 -3.102 -8.099 1.00 89.88 100 GLY A CA 1
ATOM 821 C C . GLY A 1 100 ? 6.969 -3.452 -9.169 1.00 89.88 100 GLY A C 1
ATOM 822 O O . GLY A 1 100 ? 6.573 -4.139 -10.142 1.00 89.88 100 GLY A O 1
#

Organism: NCBI:txid315405

Foldseek 3Di:
DDDADDDPCRPPPNDPDDDDDDDDDDPDDLVVVLVCPQQLVNCVVPPVQKADKDWDPDPGSGDDAQTFIWIGGNRDIDGKTWPDFDDPPVVSDTDTDIHD

pLDDT: mean 96.26, std 3.18, range [73.81, 98.69]

InterPro domains:
  IPR023393 START-like domain superfamily [G3DSA:3.30.530.20] (1-100)

Solvent-accessible surface area (backbone atoms only — not comparable to full-atom values): 6399 Å² total; per-residue (Å²): 131,91,76,86,87,64,56,81,88,60,34,83,86,76,49,100,73,81,88,88,86,86,84,87,78,80,98,66,59,66,68,61,51,47,54,49,68,35,24,51,74,46,37,50,80,80,37,88,57,33,44,80,65,46,56,78,87,50,93,62,53,60,64,48,71,67,39,45,34,35,34,27,45,82,87,41,83,38,64,31,36,31,79,41,63,47,76,41,74,92,78,73,42,74,49,76,42,62,53,102

Sequence (100 aa):
MLSINFPEKFTPGLTDNFVSNEVVFKDLDFDKILDGLLDAGKWETYYENSSDVHMYNQDSTVLKNDTRFRFKTFGFDVEAQVEEYDLDAENGVLRLAWHG

Nearest PDB structures (foldseek):
  4r7k-assembly1_D  TM=9.781E-01  e=1.554E-09  Helicobacter pylori J99
  5mmq-assembly1_B  TM=6.291E-01  e=2.277E+00  Citrus sinensis
  4igx-assembly3_C  TM=5.642E-01  e=2.937E+00  Actinidia deliciosa
  4ihr-assembly1_A  TM=5.471E-01  e=2.937E+00  Actinidia deliciosa
  4ih0-assembly1_A  TM=4.974E-01  e=5.204E+00  Actinidia deliciosa

Radius of gyration: 14.35 Å; Cα contacts (8 Å, |Δi|>4): 130; chains: 1; bounding box: 37×35×35 Å

Mean predicted aligned error: 2.73 Å